Protein AF-A0A9P7E8R4-F1 (afdb_monomer_lite)

Structure (mmCIF, N/CA/C/O backbone):
data_AF-A0A9P7E8R4-F1
#
_entry.id   AF-A0A9P7E8R4-F1
#
loop_
_atom_site.group_PDB
_atom_site.id
_atom_site.type_symbol
_atom_site.label_atom_id
_atom_site.label_alt_id
_atom_site.label_comp_id
_atom_site.label_asym_id
_atom_site.label_entity_id
_atom_site.label_seq_id
_atom_site.pdbx_PDB_ins_code
_atom_site.Cartn_x
_atom_site.Cartn_y
_atom_site.Cartn_z
_atom_site.occupancy
_atom_site.B_iso_or_equiv
_atom_site.auth_seq_id
_atom_site.auth_comp_id
_atom_site.auth_asym_id
_atom_site.auth_atom_id
_atom_site.pdbx_PDB_model_num
ATOM 1 N N . MET A 1 1 ? 18.190 4.198 -44.130 1.00 48.62 1 MET A N 1
ATOM 2 C CA . MET A 1 1 ? 17.873 2.759 -44.243 1.00 48.62 1 MET A CA 1
ATOM 3 C C . MET A 1 1 ? 19.149 1.968 -44.005 1.00 48.62 1 MET A C 1
ATOM 5 O O . MET A 1 1 ? 19.934 1.841 -44.927 1.00 48.62 1 MET A O 1
ATOM 9 N N . HIS A 1 2 ? 19.381 1.492 -42.782 1.00 45.22 2 HIS A N 1
ATOM 10 C CA . HIS A 1 2 ? 20.388 0.466 -42.495 1.00 45.22 2 HIS A CA 1
ATOM 11 C C . HIS A 1 2 ? 19.865 -0.391 -41.341 1.00 45.22 2 HIS A C 1
ATOM 13 O O . HIS A 1 2 ? 19.910 0.011 -40.184 1.00 45.22 2 HIS A O 1
ATOM 19 N N . SER A 1 3 ? 19.288 -1.536 -41.691 1.00 44.78 3 SER A N 1
ATOM 20 C CA . SER A 1 3 ? 18.853 -2.592 -40.781 1.00 44.78 3 SER A CA 1
ATOM 21 C C . SER A 1 3 ? 19.966 -3.637 -40.693 1.00 44.78 3 SER A C 1
ATOM 23 O O . SER A 1 3 ? 20.145 -4.423 -41.624 1.00 44.78 3 SER A O 1
ATOM 25 N N . GLY A 1 4 ? 20.738 -3.616 -39.607 1.00 58.16 4 GLY A N 1
ATOM 26 C CA . GLY A 1 4 ? 21.595 -4.739 -39.222 1.00 58.16 4 GLY A CA 1
ATOM 27 C C . GLY A 1 4 ? 20.781 -5.790 -38.453 1.00 58.16 4 GLY A C 1
ATOM 28 O O . GLY A 1 4 ? 19.811 -5.417 -37.788 1.00 58.16 4 GLY A O 1
ATOM 29 N N . PRO A 1 5 ? 21.118 -7.088 -38.547 1.00 62.69 5 PRO A N 1
ATOM 30 C CA . PRO A 1 5 ? 20.418 -8.128 -37.799 1.00 62.69 5 PRO A CA 1
ATOM 31 C C . PRO A 1 5 ? 20.696 -8.013 -36.286 1.00 62.69 5 PRO A C 1
ATOM 33 O O . PRO A 1 5 ? 21.792 -7.594 -35.903 1.00 62.69 5 PRO A O 1
ATOM 36 N N . PRO A 1 6 ? 19.737 -8.385 -35.417 1.00 55.00 6 PRO A N 1
ATOM 37 C CA . PRO A 1 6 ? 19.938 -8.355 -33.973 1.00 55.00 6 PRO A CA 1
ATOM 38 C C . PRO A 1 6 ? 20.947 -9.422 -33.522 1.00 55.00 6 PRO A C 1
ATOM 40 O O . PRO A 1 6 ? 20.928 -10.560 -33.994 1.00 55.00 6 PRO A O 1
ATOM 43 N N . SER A 1 7 ? 21.817 -9.041 -32.585 1.00 60.06 7 SER A N 1
ATOM 44 C CA . SER A 1 7 ? 22.779 -9.923 -31.918 1.00 60.06 7 SER A CA 1
ATOM 45 C C . SER A 1 7 ? 22.079 -11.056 -31.146 1.00 60.06 7 SER A C 1
ATOM 47 O O . SER A 1 7 ? 21.042 -10.808 -30.526 1.00 60.06 7 SER A O 1
ATOM 49 N N . PRO A 1 8 ? 22.632 -12.285 -31.123 1.00 55.03 8 PRO A N 1
ATOM 50 C CA . PRO A 1 8 ? 22.050 -13.393 -30.372 1.00 55.03 8 PRO A CA 1
ATOM 51 C C . PRO A 1 8 ? 22.213 -13.205 -28.855 1.00 55.03 8 PRO A C 1
ATOM 53 O O . PRO A 1 8 ? 23.262 -12.776 -28.374 1.00 55.03 8 PRO A O 1
ATOM 56 N N . LEU A 1 9 ? 21.158 -13.548 -28.110 1.00 54.72 9 LEU A N 1
ATOM 57 C CA . LEU A 1 9 ? 21.137 -13.576 -26.644 1.00 54.72 9 LEU A CA 1
ATOM 58 C C . LEU A 1 9 ? 22.095 -14.655 -26.098 1.00 54.72 9 LEU A C 1
ATOM 60 O O . LEU A 1 9 ? 22.226 -15.715 -26.718 1.00 54.72 9 LEU A O 1
ATOM 64 N N . PRO A 1 10 ? 22.740 -14.436 -24.936 1.00 46.44 10 PRO A N 1
ATOM 65 C CA . PRO A 1 10 ? 23.585 -15.447 -24.314 1.00 46.44 10 PRO A CA 1
ATOM 66 C C . PRO A 1 10 ? 22.748 -16.641 -23.831 1.00 46.44 10 PRO A C 1
ATOM 68 O O . PRO A 1 10 ? 21.727 -16.484 -23.161 1.00 46.44 10 PRO A O 1
ATOM 71 N N . LEU A 1 11 ? 23.201 -17.844 -24.186 1.00 47.62 11 LEU A N 1
ATOM 72 C CA . LEU A 1 11 ? 22.619 -19.122 -23.781 1.00 47.62 11 LEU A CA 1
ATOM 73 C C . LEU A 1 11 ? 22.758 -19.308 -22.261 1.00 47.62 11 LEU A C 1
ATOM 75 O O . LEU A 1 11 ? 23.862 -19.232 -21.722 1.00 47.62 11 LEU A O 1
ATOM 79 N N . LEU A 1 12 ? 21.643 -19.576 -21.577 1.00 45.78 12 LEU A N 1
ATOM 80 C CA . LEU A 1 12 ? 21.640 -20.006 -20.177 1.00 45.78 12 LEU A CA 1
ATOM 81 C C . LEU A 1 12 ? 22.349 -21.370 -20.050 1.00 45.78 12 LEU A C 1
ATOM 83 O O . LEU A 1 12 ? 22.090 -22.255 -20.871 1.00 45.78 12 LEU A O 1
ATOM 87 N N . PRO A 1 13 ? 23.211 -21.584 -19.040 1.00 39.97 13 PRO A N 1
ATOM 88 C CA . PRO A 1 13 ? 23.811 -22.893 -18.810 1.00 39.97 13 PRO A CA 1
ATOM 89 C C . PRO A 1 13 ? 22.748 -23.909 -18.363 1.00 39.97 13 PRO A C 1
ATOM 91 O O . PRO A 1 13 ? 21.889 -23.613 -17.531 1.00 39.97 13 PRO A O 1
ATOM 94 N N . SER A 1 14 ? 22.809 -25.115 -18.933 1.00 41.44 14 SER A N 1
ATOM 95 C CA . SER A 1 14 ? 21.912 -26.227 -18.618 1.00 41.44 14 SER A CA 1
ATOM 96 C C . SER A 1 14 ? 22.118 -26.724 -17.183 1.00 41.44 14 SER A C 1
ATOM 98 O O . SER A 1 14 ? 23.246 -26.889 -16.721 1.00 41.44 14 SER A O 1
ATOM 100 N N . LEU A 1 15 ? 21.017 -27.021 -16.484 1.00 41.31 15 LEU A N 1
ATOM 101 C CA . LEU A 1 15 ? 20.985 -27.573 -15.120 1.00 41.31 15 LEU A CA 1
ATOM 102 C C . LEU A 1 15 ? 21.357 -29.066 -15.065 1.00 41.31 15 LEU A C 1
ATOM 104 O O . LEU A 1 15 ? 20.676 -29.883 -14.453 1.00 41.31 15 LEU A O 1
ATOM 108 N N . SER A 1 16 ? 22.455 -29.439 -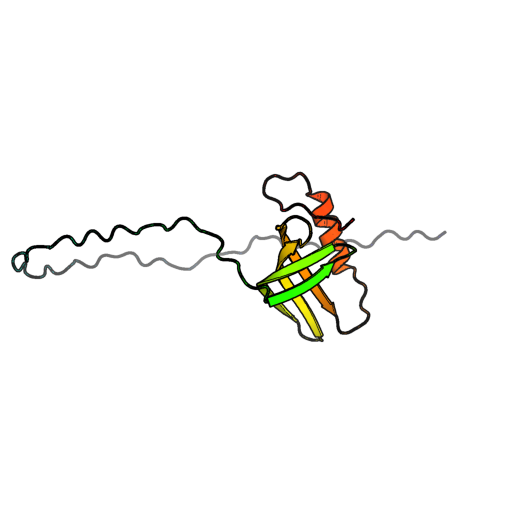15.707 1.00 40.12 16 SER A N 1
ATOM 109 C CA . SER A 1 16 ? 22.993 -30.798 -15.696 1.00 40.12 16 SER A CA 1
ATOM 110 C C . SER A 1 16 ? 24.364 -30.800 -15.027 1.00 40.12 16 SER A C 1
ATOM 112 O O . SER A 1 16 ? 25.374 -31.020 -15.688 1.00 40.12 16 SER A O 1
ATOM 114 N N . SER A 1 17 ? 24.390 -30.483 -13.729 1.00 41.69 17 SER A N 1
ATOM 115 C CA . SER A 1 17 ? 25.502 -30.797 -12.820 1.00 41.69 17 SER A CA 1
ATOM 116 C C . SER A 1 17 ? 25.102 -30.533 -11.364 1.00 41.69 17 SER A C 1
ATOM 118 O O . SER A 1 17 ? 25.487 -29.544 -10.752 1.00 41.69 17 SER A O 1
ATOM 120 N N . LEU A 1 18 ? 24.297 -31.433 -10.805 1.00 37.97 18 LEU A N 1
ATOM 121 C CA . LEU A 1 18 ? 24.245 -31.676 -9.363 1.00 37.97 18 LEU A CA 1
ATOM 122 C C . LEU A 1 18 ? 24.554 -33.160 -9.182 1.00 37.97 18 LEU A C 1
ATOM 124 O O . LEU A 1 18 ? 23.666 -34.007 -9.185 1.00 37.97 18 LEU A O 1
ATOM 128 N N . SER A 1 19 ? 25.850 -33.465 -9.144 1.00 39.19 19 SER A N 1
ATOM 129 C CA . SER A 1 19 ? 26.352 -34.781 -8.770 1.00 39.19 19 SER A CA 1
ATOM 130 C C . SER A 1 19 ? 26.607 -34.781 -7.268 1.00 39.19 19 SER A C 1
ATOM 132 O O . SER A 1 19 ? 27.457 -34.036 -6.794 1.00 39.19 19 SER A O 1
ATOM 134 N N . SER A 1 20 ? 25.809 -35.600 -6.586 1.00 40.56 20 SER A N 1
ATOM 135 C CA . SER A 1 20 ? 26.137 -36.485 -5.464 1.00 40.56 20 SER A CA 1
ATOM 136 C C . SER A 1 20 ? 27.145 -36.016 -4.414 1.00 40.56 20 SER A C 1
ATOM 138 O O . SER A 1 20 ? 28.329 -35.912 -4.700 1.00 40.56 20 SER A O 1
ATOM 140 N N . GLU A 1 21 ? 26.668 -35.882 -3.173 1.00 43.44 21 GLU A N 1
ATOM 141 C CA . GLU A 1 21 ? 27.081 -36.670 -1.992 1.00 43.44 21 GLU A CA 1
ATOM 142 C C . GLU A 1 21 ? 26.805 -35.869 -0.708 1.00 43.44 21 GLU A C 1
ATOM 144 O O . GLU A 1 21 ? 27.648 -35.114 -0.243 1.00 43.44 21 GLU A O 1
ATOM 149 N N . GLU A 1 22 ? 25.642 -36.073 -0.085 1.00 42.00 22 GLU A N 1
ATOM 150 C CA . GLU A 1 22 ? 25.553 -35.986 1.376 1.00 42.00 22 GLU A CA 1
ATOM 151 C C . GLU A 1 22 ? 24.839 -37.234 1.890 1.00 42.00 22 GLU A C 1
ATOM 153 O O . GLU A 1 22 ? 23.677 -37.516 1.589 1.00 42.00 22 GLU A O 1
ATOM 158 N N . ALA A 1 23 ? 25.635 -38.045 2.578 1.00 34.59 23 ALA A N 1
ATOM 159 C CA . ALA A 1 23 ? 25.310 -39.359 3.079 1.00 34.59 23 ALA A CA 1
ATOM 160 C C . ALA A 1 23 ? 24.437 -39.262 4.335 1.00 34.59 23 ALA A C 1
ATOM 162 O O . ALA A 1 23 ? 24.775 -38.580 5.299 1.00 34.59 23 ALA A O 1
ATOM 163 N N . TRP A 1 24 ? 23.342 -40.015 4.346 1.00 41.16 24 TRP A N 1
ATOM 164 C CA . TRP A 1 24 ? 22.579 -40.311 5.554 1.00 41.16 24 TRP A CA 1
ATOM 165 C C . TRP A 1 24 ? 23.300 -41.412 6.348 1.00 41.16 24 TRP A C 1
ATOM 167 O O . TRP A 1 24 ? 23.528 -42.485 5.784 1.00 41.16 24 TRP A O 1
ATOM 177 N N . PRO A 1 25 ? 23.647 -41.227 7.635 1.00 49.19 25 PRO A N 1
ATOM 178 C CA . PRO A 1 25 ? 24.073 -42.348 8.458 1.00 49.19 25 PRO A CA 1
ATOM 179 C C . PRO A 1 25 ? 22.855 -43.093 9.025 1.00 49.19 25 PRO A C 1
ATOM 181 O O . PRO A 1 25 ? 22.210 -42.643 9.970 1.00 49.19 25 PRO A O 1
ATOM 184 N N . ASP A 1 26 ? 22.592 -44.275 8.469 1.00 39.53 26 ASP A N 1
ATOM 185 C CA . ASP A 1 26 ? 21.842 -45.348 9.123 1.00 39.53 26 ASP A CA 1
ATOM 186 C C . ASP A 1 26 ? 22.805 -46.192 9.974 1.00 39.53 26 ASP A C 1
ATOM 188 O O . ASP A 1 26 ? 23.756 -46.755 9.436 1.00 39.53 26 ASP A O 1
ATOM 192 N N . ALA A 1 27 ? 22.540 -46.317 11.281 1.00 37.53 27 ALA A N 1
ATOM 193 C CA . ALA A 1 27 ? 22.588 -47.587 12.026 1.00 37.53 27 ALA A CA 1
ATOM 194 C C . ALA A 1 27 ? 22.452 -47.385 13.550 1.00 37.53 27 ALA A C 1
ATOM 196 O O . ALA A 1 27 ? 23.385 -46.998 14.244 1.00 37.53 27 ALA A O 1
ATOM 197 N N . ARG A 1 28 ? 21.289 -47.797 14.067 1.00 45.69 28 ARG A N 1
ATOM 198 C CA . ARG A 1 28 ? 21.154 -48.829 15.113 1.00 45.69 28 ARG A CA 1
ATOM 199 C C . ARG A 1 28 ? 22.002 -48.648 16.391 1.00 45.69 28 ARG A C 1
ATOM 201 O O . ARG A 1 28 ? 23.042 -49.279 16.542 1.00 45.69 28 ARG A O 1
ATOM 208 N N . THR A 1 29 ? 21.435 -47.951 17.379 1.00 42.28 29 THR A N 1
ATOM 209 C CA . THR A 1 29 ? 21.838 -48.071 18.793 1.00 42.28 29 THR A CA 1
ATOM 210 C C . THR A 1 29 ? 20.637 -48.487 19.643 1.00 42.28 29 THR A C 1
ATOM 212 O O . THR A 1 29 ? 19.614 -47.810 19.693 1.00 42.28 29 THR A O 1
ATOM 215 N N . THR A 1 30 ? 20.771 -49.646 20.282 1.00 45.69 30 THR A N 1
ATOM 216 C CA . THR A 1 30 ? 19.866 -50.257 21.263 1.00 45.69 30 THR A CA 1
ATOM 217 C C . THR A 1 30 ? 19.536 -49.300 22.419 1.00 45.69 30 THR A C 1
ATOM 219 O O . THR A 1 30 ? 20.469 -48.748 23.004 1.00 45.69 30 THR A O 1
ATOM 222 N N . PRO A 1 31 ? 18.269 -49.130 22.842 1.00 42.09 31 PRO A N 1
ATOM 223 C CA . PRO A 1 31 ? 17.974 -48.417 24.080 1.00 42.09 31 PRO A CA 1
ATOM 224 C C . PRO A 1 31 ? 18.296 -49.305 25.287 1.00 42.09 31 PRO A C 1
ATOM 226 O O . PRO A 1 31 ? 17.726 -50.385 25.446 1.00 42.09 31 PRO A O 1
ATOM 229 N N . ALA A 1 32 ? 19.195 -48.842 26.155 1.00 45.56 32 ALA A N 1
ATOM 230 C CA . ALA A 1 32 ? 19.346 -49.391 27.495 1.00 45.56 32 ALA A CA 1
ATOM 231 C C . ALA A 1 32 ? 18.060 -49.123 28.299 1.00 45.56 32 ALA A C 1
ATOM 233 O O . ALA A 1 32 ? 17.590 -47.990 28.401 1.00 45.56 32 ALA A O 1
ATOM 234 N N . GLN A 1 33 ? 17.479 -50.188 28.842 1.00 41.31 33 GLN A N 1
ATOM 235 C CA . GLN A 1 33 ? 16.239 -50.181 29.610 1.00 41.31 33 GLN A CA 1
ATOM 236 C C . GLN A 1 33 ? 16.497 -49.587 31.006 1.00 41.31 33 GLN A C 1
ATOM 238 O O . GLN A 1 33 ? 17.242 -50.163 31.798 1.00 41.31 33 GLN A O 1
ATOM 243 N N . LEU A 1 34 ? 15.905 -48.426 31.308 1.00 51.50 34 LEU A N 1
ATOM 244 C CA . LEU A 1 34 ? 15.943 -47.827 32.647 1.00 51.50 34 LEU A CA 1
ATOM 245 C C . LEU A 1 34 ? 14.846 -48.433 33.549 1.00 51.50 34 LEU A C 1
ATOM 247 O O . LEU A 1 34 ? 13.770 -48.764 33.044 1.00 51.50 34 LEU A O 1
ATOM 251 N N . PRO A 1 35 ? 15.076 -48.586 34.870 1.00 42.66 35 PRO A N 1
ATOM 252 C CA . PRO A 1 35 ? 14.122 -49.228 35.774 1.00 42.66 35 PRO A CA 1
ATOM 253 C C . PRO A 1 35 ? 12.844 -48.404 35.966 1.00 42.66 35 PRO A C 1
ATOM 255 O O . PRO A 1 35 ? 12.895 -47.213 36.274 1.00 42.66 35 PRO A O 1
ATOM 258 N N . ILE A 1 36 ? 11.700 -49.076 35.842 1.00 47.50 36 ILE A N 1
ATOM 259 C CA . ILE A 1 36 ? 10.361 -48.552 36.125 1.00 47.50 36 ILE A CA 1
ATOM 260 C C . ILE A 1 36 ? 10.249 -48.296 37.637 1.00 47.50 36 ILE A C 1
ATOM 262 O O . ILE A 1 36 ? 10.399 -49.223 38.432 1.00 47.50 36 ILE A O 1
ATOM 266 N N . LYS A 1 37 ? 9.989 -47.045 38.032 1.00 43.97 37 LYS A N 1
ATOM 267 C CA . LYS A 1 37 ? 9.456 -46.687 39.356 1.00 43.97 37 LYS A CA 1
ATOM 268 C C . LYS A 1 37 ? 8.001 -46.247 39.190 1.00 43.97 37 LYS A C 1
ATOM 270 O O . LYS A 1 37 ? 7.674 -45.554 38.232 1.00 43.97 37 LYS A O 1
ATOM 275 N N . ASP A 1 38 ? 7.181 -46.706 40.125 1.00 55.78 38 ASP A N 1
ATOM 276 C CA . ASP A 1 38 ? 5.716 -46.684 40.166 1.00 55.78 38 ASP A CA 1
ATOM 277 C C . ASP A 1 38 ? 5.035 -45.318 39.907 1.00 55.78 38 ASP A C 1
ATOM 279 O O . ASP A 1 38 ? 5.649 -44.263 40.094 1.00 55.78 38 ASP A O 1
ATOM 283 N N . PRO A 1 39 ? 3.750 -45.319 39.487 1.00 47.44 39 PRO A N 1
ATOM 284 C CA . PRO A 1 39 ? 3.061 -44.132 38.983 1.00 47.44 39 PRO A CA 1
ATOM 285 C C . PRO A 1 39 ? 2.595 -43.175 40.093 1.00 47.44 39 PRO A C 1
ATOM 287 O O . PRO A 1 39 ? 1.891 -43.565 41.024 1.00 47.44 39 PRO A O 1
ATOM 290 N N . LEU A 1 40 ? 2.916 -41.885 39.941 1.00 46.69 40 LEU A N 1
ATOM 291 C CA . LEU A 1 40 ? 2.239 -40.791 40.648 1.00 46.69 40 LEU A CA 1
ATOM 292 C C . LEU A 1 40 ? 0.866 -40.511 39.999 1.00 46.69 40 LEU A C 1
ATOM 294 O O . LEU A 1 40 ? 0.752 -40.593 38.773 1.00 46.69 40 LEU A O 1
ATOM 298 N N . PRO A 1 41 ? -0.170 -40.119 40.766 1.00 43.75 41 PRO A N 1
ATOM 299 C CA . PRO A 1 41 ? -1.463 -39.758 40.197 1.00 43.75 41 PRO A CA 1
ATOM 300 C C . PRO A 1 41 ? -1.344 -38.449 39.403 1.00 43.75 41 PRO A C 1
ATOM 302 O O . PRO A 1 41 ? -1.006 -37.399 39.947 1.00 43.75 41 PRO A O 1
ATOM 305 N N . ALA A 1 42 ? -1.630 -38.517 38.102 1.00 47.78 42 ALA A N 1
ATOM 306 C CA . ALA A 1 42 ? -1.736 -37.349 37.242 1.00 47.78 42 ALA A CA 1
ATOM 307 C C . ALA A 1 42 ? -3.060 -36.626 37.528 1.00 47.78 42 ALA A C 1
ATOM 309 O O . ALA A 1 42 ? -4.126 -37.037 37.072 1.00 47.78 42 ALA A O 1
ATOM 310 N N . THR A 1 43 ? -2.997 -35.532 38.282 1.00 47.00 43 THR A N 1
ATOM 311 C CA . THR A 1 43 ? -4.082 -34.551 38.327 1.00 47.00 43 THR A CA 1
ATOM 312 C C . THR A 1 43 ? -4.149 -33.886 36.953 1.00 47.00 43 THR A C 1
ATOM 314 O O . THR A 1 43 ? -3.281 -33.091 36.595 1.00 47.00 43 THR A O 1
ATOM 317 N N . ALA A 1 44 ? -5.141 -34.257 36.146 1.00 53.16 44 ALA A N 1
ATOM 318 C CA . ALA A 1 44 ? -5.364 -33.668 34.834 1.00 53.16 44 ALA A CA 1
ATOM 319 C C . ALA A 1 44 ? -5.854 -32.219 34.986 1.00 53.16 44 ALA A C 1
ATOM 321 O O . ALA A 1 44 ? -7.052 -31.960 35.101 1.00 53.16 44 ALA A O 1
ATOM 322 N N . SER A 1 45 ? -4.931 -31.259 34.969 1.00 44.97 45 SER A N 1
ATOM 323 C CA . SER A 1 45 ? -5.269 -29.859 34.717 1.00 44.97 45 SER A CA 1
ATOM 324 C C . SER A 1 45 ? -5.609 -29.721 33.236 1.00 44.97 45 SER A C 1
ATOM 326 O O . SER A 1 45 ? -4.735 -29.551 32.390 1.00 44.97 45 SER A O 1
ATOM 328 N N . THR A 1 46 ? -6.895 -29.851 32.914 1.00 44.16 46 THR A N 1
ATOM 329 C CA . THR A 1 46 ? -7.415 -29.507 31.589 1.00 44.16 46 THR A CA 1
ATOM 330 C C . THR A 1 46 ? -7.368 -27.988 31.465 1.00 44.16 46 THR A C 1
ATOM 332 O O . THR A 1 46 ? -8.292 -27.290 31.877 1.00 44.16 46 THR A O 1
ATOM 335 N N . THR A 1 47 ? -6.264 -27.459 30.939 1.00 44.38 47 THR A N 1
ATOM 336 C CA . THR A 1 47 ? -6.210 -26.072 30.478 1.00 44.38 47 THR A CA 1
ATOM 337 C C . THR A 1 47 ? -7.010 -26.000 29.186 1.00 44.38 47 THR A C 1
ATOM 339 O O . THR A 1 47 ? -6.487 -26.216 28.094 1.00 44.38 47 THR A O 1
ATOM 342 N N . THR A 1 48 ? -8.307 -25.737 29.314 1.00 44.41 48 THR A N 1
ATOM 343 C CA . THR A 1 48 ? -9.130 -25.269 28.202 1.00 44.41 48 THR A CA 1
ATOM 344 C C . THR A 1 48 ? -8.521 -23.955 27.729 1.00 44.41 48 THR A C 1
ATOM 346 O O . THR A 1 48 ? -8.661 -22.929 28.394 1.00 44.41 48 THR A O 1
ATOM 349 N N . LEU A 1 49 ? -7.797 -23.986 26.607 1.00 47.81 49 LEU A N 1
ATOM 350 C CA . LEU A 1 49 ? -7.419 -22.777 25.887 1.00 47.81 49 LEU A CA 1
ATOM 351 C C . LEU A 1 49 ? -8.717 -22.148 25.381 1.00 47.81 49 LEU A C 1
ATOM 353 O O . LEU A 1 49 ? -9.249 -22.531 24.341 1.00 47.81 49 LEU A O 1
ATOM 357 N N . LEU A 1 50 ? -9.263 -21.230 26.176 1.00 44.31 50 LEU A N 1
ATOM 358 C CA . LEU A 1 50 ? -10.278 -20.295 25.729 1.00 44.31 50 LEU A CA 1
ATOM 359 C C . LEU A 1 50 ? -9.652 -19.507 24.579 1.00 44.31 50 LEU A C 1
ATOM 361 O O . LEU A 1 50 ? -8.835 -18.615 24.793 1.00 44.31 50 LEU A O 1
ATOM 365 N N . VAL A 1 51 ? -9.989 -19.887 23.349 1.00 51.56 51 VAL A N 1
ATOM 366 C CA . VAL A 1 51 ? -9.797 -19.022 22.191 1.00 51.56 51 VAL A CA 1
ATOM 367 C C . VAL A 1 51 ? -10.763 -17.868 22.406 1.00 51.56 51 VAL A C 1
ATOM 369 O O . VAL A 1 51 ? -11.960 -17.999 22.149 1.00 51.56 51 VAL A O 1
ATOM 372 N N . GLU A 1 52 ? -10.264 -16.771 22.974 1.00 51.88 52 GLU A N 1
ATOM 373 C CA . GLU A 1 52 ? -11.035 -15.538 23.019 1.00 51.88 52 GLU A CA 1
ATOM 374 C C . GLU A 1 52 ? -11.411 -15.157 21.580 1.00 51.88 52 GLU A C 1
ATOM 376 O O . GLU A 1 52 ? -10.543 -15.143 20.698 1.00 51.88 52 GLU A O 1
ATOM 381 N N . PRO A 1 53 ? -12.693 -14.863 21.304 1.00 51.16 53 PRO A N 1
ATOM 382 C CA . PRO A 1 53 ? -13.066 -14.259 20.040 1.00 51.16 53 PRO A CA 1
ATOM 383 C C . PRO A 1 53 ? -12.295 -12.945 19.916 1.00 51.16 53 PRO A C 1
ATOM 385 O O . PRO A 1 53 ? -12.349 -12.103 20.811 1.00 51.16 53 PRO A O 1
ATOM 388 N N . TYR A 1 54 ? -11.553 -12.794 18.817 1.00 53.06 54 TYR A N 1
ATOM 389 C CA . TYR A 1 54 ? -10.795 -11.590 18.495 1.00 53.06 54 TYR A CA 1
ATOM 390 C C . TYR A 1 54 ? -11.763 -10.406 18.385 1.00 53.06 54 TYR A C 1
ATOM 392 O O . TYR A 1 54 ? -12.306 -10.109 17.322 1.00 53.06 54 TYR A O 1
ATOM 400 N N . HIS A 1 55 ? -12.022 -9.744 19.508 1.00 50.12 55 HIS A N 1
ATOM 401 C CA . HIS A 1 55 ? -12.628 -8.431 19.521 1.00 50.12 55 HIS A CA 1
ATOM 402 C C . HIS A 1 55 ? -11.538 -7.463 19.068 1.00 50.12 55 HIS A C 1
ATOM 404 O O . HIS A 1 55 ? -10.494 -7.406 19.723 1.00 50.12 55 HIS A O 1
ATOM 410 N N . PRO A 1 56 ? -11.725 -6.692 17.980 1.00 56.16 56 PRO A N 1
ATOM 411 C CA . PRO A 1 56 ? -10.837 -5.581 17.708 1.00 56.16 56 PRO A CA 1
ATOM 412 C C . PRO A 1 56 ? -11.082 -4.547 18.810 1.00 56.16 56 PRO A C 1
ATOM 414 O O . PRO A 1 56 ? -11.911 -3.648 18.679 1.00 56.16 56 PRO A O 1
ATOM 417 N N . LEU A 1 57 ? -10.378 -4.704 19.934 1.00 55.44 57 LEU A N 1
ATOM 418 C CA . LEU A 1 57 ? -10.074 -3.603 20.830 1.00 55.44 57 LEU A CA 1
ATOM 419 C C . LEU A 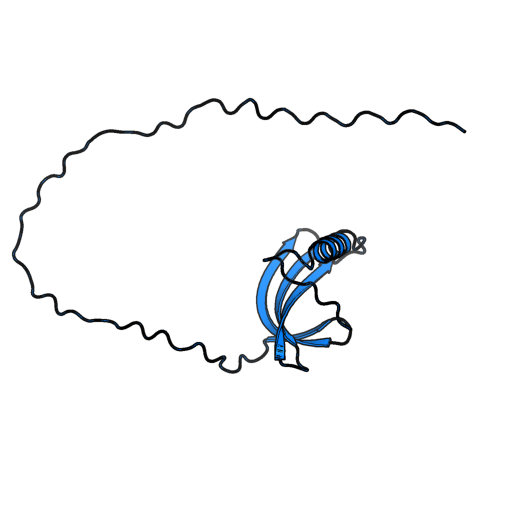1 57 ? -9.566 -2.487 19.931 1.00 55.44 57 LEU A C 1
ATOM 421 O O . LEU A 1 57 ? -8.657 -2.713 19.135 1.00 55.44 57 LEU A O 1
ATOM 425 N N . SER A 1 58 ? -10.237 -1.340 19.999 1.00 65.62 58 SER A N 1
ATOM 426 C CA . SER A 1 58 ? -9.944 -0.127 19.245 1.00 65.62 58 SER A CA 1
ATOM 427 C C . SER A 1 58 ? -8.441 0.155 19.262 1.00 65.62 58 SER A C 1
ATOM 429 O O . SER A 1 58 ? -7.944 0.812 20.173 1.00 65.62 58 SER A O 1
ATOM 431 N N . GLN A 1 59 ? -7.714 -0.372 18.276 1.00 75.69 59 GLN A N 1
ATOM 432 C CA . GLN A 1 59 ? -6.283 -0.164 18.170 1.00 75.69 59 GLN A CA 1
ATOM 433 C C . GLN A 1 59 ? -6.085 1.310 17.845 1.00 75.69 59 GLN A C 1
ATOM 435 O O . GLN A 1 59 ? -6.593 1.802 16.831 1.00 75.69 59 GLN A O 1
ATOM 440 N N . GLU A 1 60 ? -5.413 2.015 18.750 1.00 89.38 60 GLU A N 1
ATOM 441 C CA . GLU A 1 60 ? -5.091 3.416 18.546 1.00 89.38 60 GLU A CA 1
ATOM 442 C C . GLU A 1 60 ? -4.164 3.531 17.323 1.00 89.38 60 GLU A C 1
ATOM 444 O O . GLU A 1 60 ? -3.203 2.759 17.215 1.00 89.38 60 GLU A O 1
ATOM 449 N N . PRO A 1 61 ? -4.460 4.425 16.363 1.00 93.38 61 PRO A N 1
ATOM 450 C CA . PRO A 1 61 ? -3.612 4.597 15.194 1.00 93.38 61 PRO A CA 1
ATOM 451 C C . PRO A 1 61 ? -2.198 5.028 15.587 1.00 93.38 61 PRO A C 1
ATOM 453 O O . PRO A 1 61 ? -2.019 5.986 16.333 1.00 93.38 61 PRO A O 1
ATOM 456 N N . LEU A 1 62 ? -1.188 4.380 15.008 1.00 95.81 62 LEU A N 1
ATOM 457 C CA . LEU A 1 62 ? 0.214 4.799 15.114 1.00 95.81 62 LEU A CA 1
ATOM 458 C C . LEU A 1 62 ? 0.474 6.116 14.377 1.00 95.81 62 LEU A C 1
ATOM 460 O O . LEU A 1 62 ? 1.427 6.832 14.670 1.00 95.81 62 LEU A O 1
ATOM 464 N N . GLY A 1 63 ? -0.355 6.412 13.380 1.00 96.12 63 GLY A N 1
ATOM 465 C CA . GLY A 1 63 ? -0.239 7.594 12.548 1.00 96.12 63 GLY A CA 1
ATOM 466 C C . GLY A 1 63 ? -1.322 7.628 11.482 1.00 96.12 63 GLY A C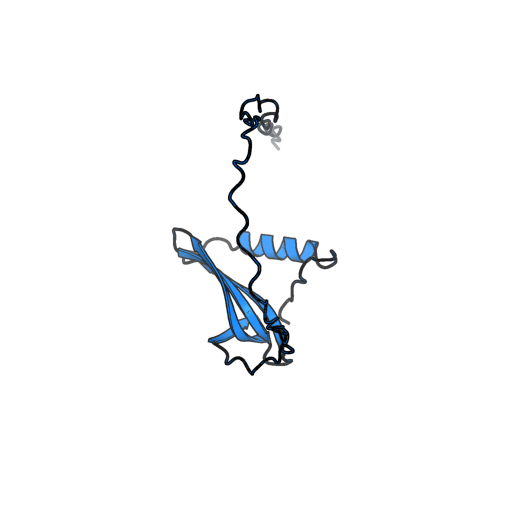 1
ATOM 467 O O . GLY A 1 63 ? -2.223 6.787 11.459 1.00 96.12 63 GLY A O 1
ATOM 468 N N . LYS A 1 64 ? -1.224 8.608 10.587 1.00 96.44 64 LYS A N 1
ATOM 469 C CA . LYS A 1 64 ? -2.129 8.765 9.448 1.00 96.44 64 LYS A CA 1
ATOM 470 C C . LYS A 1 64 ? -1.326 8.896 8.168 1.00 96.44 64 LYS A C 1
ATOM 472 O O . LYS A 1 64 ? -0.286 9.548 8.164 1.00 96.44 64 LYS A O 1
ATOM 477 N N . ILE A 1 65 ? -1.840 8.317 7.094 1.00 95.12 65 ILE A N 1
ATOM 478 C CA . ILE A 1 65 ? -1.291 8.466 5.747 1.00 95.12 65 ILE A CA 1
ATOM 479 C C . ILE A 1 65 ? -2.412 8.834 4.784 1.00 95.12 65 ILE A C 1
ATOM 481 O O . ILE A 1 65 ? -3.560 8.406 4.939 1.00 95.12 65 ILE A O 1
ATOM 485 N N . GLN A 1 66 ? -2.079 9.665 3.805 1.00 94.88 66 GLN A N 1
ATOM 486 C CA . GLN A 1 66 ? -2.966 9.991 2.704 1.00 94.88 66 GLN A CA 1
ATOM 487 C C . GLN A 1 66 ? -2.416 9.347 1.435 1.00 94.88 66 GLN A C 1
ATOM 489 O O . GLN A 1 66 ? -1.272 9.595 1.066 1.00 94.88 66 GLN A O 1
ATOM 494 N N . VAL A 1 67 ? -3.240 8.529 0.782 1.00 92.12 67 VAL A N 1
ATOM 495 C CA . VAL A 1 67 ? -2.932 7.909 -0.511 1.00 92.12 67 VAL A CA 1
ATOM 496 C C . VAL A 1 67 ? -4.022 8.349 -1.478 1.00 92.12 67 VAL A C 1
ATOM 498 O O . VAL A 1 67 ? -5.206 8.064 -1.266 1.00 92.12 67 VAL A O 1
ATOM 501 N N . ASN A 1 68 ? -3.629 9.097 -2.508 1.00 88.94 68 ASN A N 1
ATOM 502 C CA . ASN A 1 68 ? -4.539 9.828 -3.392 1.00 88.94 68 ASN A CA 1
ATOM 503 C C . ASN A 1 68 ? -5.494 10.724 -2.567 1.00 88.94 68 ASN A C 1
ATOM 505 O O . ASN A 1 68 ? -5.042 11.521 -1.737 1.00 88.94 68 ASN A O 1
ATOM 509 N N . ASN A 1 69 ? -6.813 10.580 -2.740 1.00 91.94 69 ASN A N 1
ATOM 510 C CA . ASN A 1 69 ? -7.820 11.348 -1.993 1.00 91.94 69 ASN A CA 1
ATOM 511 C C . ASN A 1 69 ? -8.341 10.626 -0.738 1.00 91.94 69 ASN A C 1
ATOM 513 O O . ASN A 1 69 ? -9.265 11.110 -0.082 1.00 91.94 69 ASN A O 1
ATOM 517 N N . ASN A 1 70 ? -7.761 9.477 -0.380 1.00 94.69 70 ASN A N 1
ATOM 518 C CA . ASN A 1 70 ? -8.212 8.662 0.744 1.00 94.69 70 ASN A CA 1
ATOM 519 C C . ASN A 1 70 ? -7.273 8.816 1.944 1.00 94.69 70 ASN A C 1
ATOM 521 O O . ASN A 1 70 ? -6.049 8.822 1.808 1.00 94.69 70 ASN A O 1
ATOM 525 N N . LYS A 1 71 ? -7.863 8.930 3.137 1.00 96.06 71 LYS A N 1
ATOM 526 C CA . LYS A 1 71 ? -7.141 8.994 4.413 1.00 96.06 71 LYS A CA 1
ATOM 527 C C . LYS A 1 71 ? -7.212 7.649 5.115 1.00 96.06 71 LYS A C 1
ATOM 529 O O . LYS A 1 71 ? -8.274 7.022 5.147 1.00 96.06 71 LYS A O 1
ATOM 534 N N . TYR A 1 72 ? -6.091 7.250 5.696 1.00 96.62 72 TYR A N 1
ATOM 535 C CA . TYR A 1 72 ? -5.951 5.981 6.383 1.00 96.62 72 TYR A CA 1
ATOM 536 C C . TYR A 1 72 ? -5.301 6.180 7.746 1.00 96.62 72 TYR A C 1
ATOM 538 O O . TYR A 1 72 ? -4.336 6.933 7.887 1.00 96.62 72 TYR A O 1
ATOM 546 N N . ASP A 1 73 ? -5.815 5.454 8.730 1.00 97.38 73 ASP A N 1
ATOM 547 C CA . ASP A 1 73 ? -5.194 5.273 10.031 1.00 97.38 73 ASP A CA 1
ATOM 548 C C . ASP A 1 73 ? -4.215 4.094 9.942 1.00 97.38 73 ASP A C 1
ATOM 550 O O . ASP A 1 73 ? -4.607 2.971 9.612 1.00 97.38 73 ASP A O 1
ATOM 554 N N . ILE A 1 74 ? -2.935 4.336 10.222 1.00 97.12 74 ILE A N 1
ATOM 555 C CA . ILE A 1 74 ? -1.911 3.288 10.278 1.00 97.12 74 ILE A CA 1
ATOM 556 C C . ILE A 1 74 ? -2.089 2.537 11.591 1.00 97.12 74 ILE A C 1
ATOM 558 O O . ILE A 1 74 ? -1.967 3.124 12.663 1.00 97.12 74 ILE A O 1
ATOM 562 N N . LEU A 1 75 ? -2.345 1.235 11.520 1.00 96.94 75 LEU A N 1
ATOM 563 C CA . LEU A 1 75 ? -2.516 0.396 12.705 1.00 96.94 75 LEU A CA 1
ATOM 564 C C . LEU A 1 75 ? -1.198 -0.268 13.099 1.00 96.94 75 LEU A C 1
ATOM 566 O O . LEU A 1 75 ? -0.858 -0.340 14.277 1.00 96.94 75 LEU A O 1
ATOM 570 N N . LYS A 1 76 ? -0.438 -0.757 12.115 1.00 96.12 76 LYS A N 1
ATOM 571 C CA . LYS A 1 76 ? 0.792 -1.516 12.359 1.00 96.12 76 LYS A CA 1
ATOM 572 C C . LYS A 1 76 ? 1.750 -1.422 11.175 1.00 96.12 76 LYS A C 1
ATOM 574 O O . LYS A 1 76 ? 1.318 -1.444 10.027 1.00 96.12 76 LYS A O 1
ATOM 579 N N . VAL A 1 77 ? 3.053 -1.399 11.447 1.00 96.06 77 VAL A N 1
ATOM 580 C CA . VAL A 1 77 ? 4.091 -1.664 10.438 1.00 96.06 77 VAL A CA 1
ATOM 581 C C . VAL A 1 77 ? 4.254 -3.179 10.300 1.00 96.06 77 VAL A C 1
ATOM 583 O O . VAL A 1 77 ? 4.567 -3.860 11.276 1.00 96.06 77 VAL A O 1
ATOM 586 N N . MET A 1 78 ? 4.001 -3.720 9.110 1.00 96.56 78 MET A N 1
ATOM 587 C CA . MET A 1 78 ? 4.103 -5.160 8.835 1.00 96.56 78 MET A CA 1
ATOM 588 C C . MET A 1 78 ? 5.483 -5.560 8.326 1.00 96.56 78 MET A C 1
ATOM 590 O O . MET A 1 78 ? 5.968 -6.643 8.639 1.00 96.56 78 MET A O 1
ATOM 594 N N . PHE A 1 79 ? 6.094 -4.692 7.526 1.00 94.88 79 PHE A N 1
ATOM 595 C CA . PHE A 1 79 ? 7.384 -4.929 6.900 1.00 94.88 79 PHE A CA 1
ATOM 596 C C . PHE A 1 79 ? 8.105 -3.599 6.718 1.00 94.88 79 PHE A C 1
ATOM 598 O O . PHE A 1 79 ? 7.468 -2.585 6.439 1.00 94.88 79 PHE A O 1
ATOM 605 N N . SER A 1 80 ? 9.424 -3.610 6.869 1.00 92.94 80 SER A N 1
ATOM 606 C CA . SER A 1 80 ? 10.285 -2.488 6.525 1.00 92.94 80 SER A CA 1
ATOM 607 C C . SER A 1 80 ? 11.614 -3.030 6.024 1.00 92.94 80 SER A C 1
ATOM 609 O O . SER A 1 80 ? 12.201 -3.914 6.653 1.00 92.94 80 SER A O 1
ATOM 611 N N . SER A 1 81 ? 12.078 -2.513 4.894 1.00 89.44 81 SER A N 1
ATOM 612 C CA . SER A 1 81 ? 13.407 -2.776 4.368 1.00 89.44 81 SER A CA 1
ATOM 613 C C . SER A 1 81 ? 14.109 -1.472 4.035 1.00 89.44 81 SER A C 1
ATOM 615 O O . SER A 1 81 ? 13.526 -0.522 3.515 1.00 89.44 81 SER A O 1
ATOM 617 N N . THR A 1 82 ? 15.403 -1.450 4.321 1.00 84.50 82 THR A N 1
ATOM 618 C CA . THR A 1 82 ? 16.321 -0.398 3.904 1.00 84.50 82 THR A CA 1
ATOM 619 C C . THR A 1 82 ? 17.319 -1.018 2.938 1.00 84.50 82 THR A C 1
ATOM 621 O O . THR A 1 82 ? 17.896 -2.070 3.203 1.00 84.50 82 THR A O 1
ATOM 624 N N . SER A 1 83 ? 17.512 -0.381 1.790 1.00 70.44 83 SER A N 1
ATOM 625 C CA . SER A 1 83 ? 18.611 -0.698 0.882 1.00 70.44 83 SER A CA 1
ATOM 626 C C . SER A 1 83 ? 19.759 0.280 1.125 1.00 70.44 83 SER A C 1
ATOM 628 O O . SER A 1 83 ? 19.549 1.399 1.608 1.00 70.44 83 SER A O 1
ATOM 630 N N . LEU A 1 84 ? 20.988 -0.113 0.770 1.00 61.50 84 LEU A N 1
ATOM 631 C CA . LEU A 1 84 ? 22.075 0.858 0.656 1.00 61.50 84 LEU A CA 1
ATOM 632 C C . LEU A 1 84 ? 21.644 1.958 -0.332 1.00 61.50 84 LEU A C 1
ATOM 634 O O . LEU A 1 84 ? 20.995 1.671 -1.334 1.00 61.50 84 LEU A O 1
ATOM 638 N N . VAL A 1 85 ? 22.037 3.207 -0.065 1.00 69.88 85 VAL A N 1
ATOM 639 C CA . VAL A 1 85 ? 21.754 4.389 -0.911 1.00 69.88 85 VAL A CA 1
ATOM 640 C C . VAL A 1 85 ? 20.343 4.991 -0.758 1.00 69.88 85 VAL A C 1
ATOM 642 O O . VAL A 1 85 ? 19.788 5.554 -1.697 1.00 69.88 85 VAL A O 1
ATOM 645 N N . GLY A 1 86 ? 19.755 4.950 0.443 1.00 69.94 86 GLY A N 1
ATOM 646 C CA . GLY A 1 86 ? 18.603 5.815 0.738 1.00 69.94 86 GLY A CA 1
ATOM 647 C C . GLY A 1 86 ? 17.300 5.410 0.057 1.00 69.94 86 GLY A C 1
ATOM 648 O O . GLY A 1 86 ? 16.409 6.241 -0.105 1.00 69.94 86 GLY A O 1
ATOM 649 N N . ARG A 1 87 ? 17.208 4.147 -0.359 1.00 80.56 87 ARG A N 1
ATOM 650 C CA . ARG A 1 87 ? 15.984 3.541 -0.870 1.00 80.56 87 ARG A CA 1
ATOM 651 C C . ARG A 1 87 ? 15.421 2.589 0.162 1.00 80.56 87 ARG A C 1
ATOM 653 O O . ARG A 1 87 ? 16.180 1.918 0.866 1.00 80.56 87 ARG A O 1
ATOM 660 N N . GLY A 1 88 ? 14.111 2.479 0.225 1.00 87.38 88 GLY A N 1
ATOM 661 C CA . GLY A 1 88 ? 13.493 1.443 1.027 1.00 87.38 88 GLY A CA 1
ATOM 662 C C . GLY A 1 88 ? 12.002 1.351 0.820 1.00 87.38 88 GLY A C 1
ATOM 663 O O . GLY A 1 88 ? 11.404 2.117 0.065 1.00 87.38 88 GLY A O 1
ATOM 664 N N . THR A 1 89 ? 11.435 0.354 1.479 1.00 90.00 89 THR A N 1
ATOM 665 C CA . THR A 1 89 ? 10.024 0.020 1.386 1.00 90.00 89 THR A CA 1
ATOM 666 C C . THR A 1 89 ? 9.490 -0.221 2.779 1.00 90.00 89 THR A C 1
ATOM 668 O O . THR A 1 89 ? 10.120 -0.899 3.588 1.00 90.00 89 THR A O 1
ATOM 671 N N . VAL A 1 90 ? 8.291 0.277 3.042 1.00 93.06 90 VAL A N 1
ATOM 672 C CA . VAL A 1 90 ? 7.538 -0.024 4.254 1.00 93.06 90 VAL A CA 1
ATOM 673 C C . VAL A 1 90 ? 6.133 -0.448 3.870 1.00 93.06 90 VAL A C 1
ATOM 675 O O . VAL A 1 90 ? 5.495 0.158 3.015 1.00 93.06 90 VAL A O 1
ATOM 678 N N . CYS A 1 91 ? 5.652 -1.512 4.503 1.00 95.81 91 CYS A N 1
ATOM 679 C CA . CYS A 1 91 ? 4.279 -1.967 4.352 1.00 95.81 91 CYS A CA 1
ATOM 680 C C . CYS A 1 91 ? 3.534 -1.744 5.663 1.00 95.81 91 CYS A C 1
ATOM 682 O O . CYS A 1 91 ? 3.933 -2.255 6.715 1.00 95.81 91 CYS A O 1
ATOM 684 N N . TYR A 1 92 ? 2.420 -1.034 5.590 1.00 97.12 92 TYR A N 1
ATOM 685 C CA . TYR A 1 92 ? 1.534 -0.763 6.710 1.00 97.12 92 TYR A CA 1
ATOM 686 C C . TYR A 1 92 ? 0.280 -1.621 6.616 1.00 97.12 92 TYR A C 1
ATOM 688 O O . TYR A 1 92 ? -0.313 -1.741 5.547 1.00 97.12 92 TYR A O 1
ATOM 696 N N . GLN A 1 93 ? -0.171 -2.148 7.749 1.00 97.12 93 GLN A N 1
ATOM 697 C CA . GLN A 1 93 ? -1.574 -2.485 7.934 1.00 97.12 93 GLN A CA 1
ATOM 698 C C . GLN A 1 93 ? -2.304 -1.193 8.290 1.00 97.12 93 GLN A C 1
ATOM 700 O O . GLN A 1 93 ? -1.976 -0.541 9.289 1.00 97.12 93 GLN A O 1
ATOM 705 N N . ALA A 1 94 ? -3.283 -0.824 7.479 1.00 96.81 94 ALA A N 1
ATOM 706 C CA . ALA A 1 94 ? -3.989 0.436 7.599 1.00 96.81 94 ALA A CA 1
ATOM 707 C C . ALA A 1 94 ? -5.501 0.231 7.534 1.00 96.81 94 ALA A C 1
ATOM 709 O O . ALA A 1 94 ? -5.996 -0.779 7.034 1.00 96.81 94 ALA A O 1
ATOM 710 N N . ARG A 1 95 ? -6.241 1.210 8.044 1.00 96.62 95 ARG A N 1
ATOM 711 C CA . ARG A 1 95 ? -7.698 1.248 7.989 1.00 96.62 95 ARG A CA 1
ATOM 712 C C . ARG A 1 95 ? -8.145 2.548 7.346 1.00 96.62 95 ARG A C 1
ATOM 714 O O . ARG A 1 95 ? -7.758 3.619 7.807 1.00 96.62 95 ARG A O 1
ATOM 721 N N . ARG A 1 96 ? -8.960 2.470 6.296 1.00 95.94 96 ARG A N 1
ATOM 722 C CA . ARG A 1 96 ? -9.515 3.652 5.633 1.00 95.94 96 ARG A CA 1
ATOM 723 C C . ARG A 1 96 ? -10.465 4.378 6.585 1.00 95.94 96 ARG A C 1
ATOM 725 O O . ARG A 1 96 ? -11.345 3.764 7.181 1.00 95.94 96 ARG A O 1
ATOM 732 N N . THR A 1 97 ? -10.279 5.685 6.750 1.00 94.94 97 THR A N 1
ATOM 733 C CA . THR A 1 97 ? -11.014 6.471 7.755 1.00 94.94 97 THR A CA 1
ATOM 734 C C . THR A 1 97 ? -12.493 6.654 7.393 1.00 94.94 97 THR A C 1
ATOM 736 O O . THR A 1 97 ? -13.311 6.850 8.286 1.00 94.94 97 THR A O 1
ATOM 739 N N . SER A 1 98 ? -12.857 6.603 6.106 1.00 94.12 98 SER A N 1
ATOM 740 C CA . SER A 1 98 ? -14.234 6.847 5.650 1.00 94.12 98 SER A CA 1
ATOM 741 C C . SER A 1 98 ? -15.193 5.683 5.905 1.00 94.12 98 SER A C 1
ATOM 743 O O . SER A 1 98 ? -16.354 5.927 6.219 1.00 94.12 98 SER A O 1
ATOM 745 N N . ASP A 1 99 ? -14.734 4.440 5.773 1.00 94.50 99 ASP A N 1
ATOM 746 C CA . ASP A 1 99 ? -15.583 3.244 5.851 1.00 94.50 99 ASP A CA 1
ATOM 747 C C . ASP A 1 99 ? -15.027 2.139 6.760 1.00 94.50 99 ASP A C 1
ATOM 749 O O . ASP A 1 99 ? -15.663 1.104 6.943 1.00 94.50 99 ASP A O 1
ATOM 753 N N . GLY A 1 100 ? -13.850 2.344 7.353 1.00 94.00 100 GLY A N 1
ATOM 754 C CA . GLY A 1 100 ? -13.238 1.388 8.266 1.00 94.00 100 GLY A CA 1
ATOM 755 C C . GLY A 1 100 ? -12.668 0.139 7.591 1.00 94.00 100 GLY A C 1
ATOM 756 O O . GLY A 1 100 ? -12.275 -0.787 8.303 1.00 94.00 100 GLY A O 1
ATOM 757 N N . GLN A 1 101 ? -12.598 0.087 6.256 1.00 95.12 101 GLN A N 1
ATOM 758 C CA . GLN A 1 101 ? -12.068 -1.073 5.541 1.00 95.12 101 GLN A CA 1
ATOM 759 C C . GLN A 1 101 ? -10.548 -1.202 5.741 1.00 95.12 101 GLN A C 1
ATOM 761 O O . GLN A 1 101 ? -9.817 -0.208 5.768 1.00 95.12 101 GLN A O 1
ATOM 766 N N . GLY A 1 102 ? -10.077 -2.439 5.922 1.00 95.00 102 GLY A N 1
ATOM 767 C CA . GLY A 1 102 ? -8.662 -2.758 6.115 1.00 95.00 102 GLY A CA 1
ATOM 768 C C . GLY A 1 102 ? -7.899 -2.861 4.795 1.00 95.00 102 GLY A C 1
ATOM 769 O O . GLY A 1 102 ? -8.384 -3.474 3.848 1.00 95.00 102 GLY A O 1
ATOM 770 N N . PHE A 1 103 ? -6.691 -2.303 4.765 1.00 96.75 103 PHE A N 1
ATOM 771 C CA . PHE A 1 103 ? -5.797 -2.290 3.611 1.00 96.75 103 PHE A CA 1
ATOM 772 C C . PHE A 1 103 ? -4.355 -2.582 4.017 1.00 96.75 103 PHE A C 1
ATOM 774 O O . PHE A 1 103 ? -3.951 -2.398 5.169 1.00 96.75 103 PHE A O 1
ATOM 781 N N . VAL A 1 104 ? -3.569 -2.987 3.024 1.00 96.56 104 VAL A N 1
ATOM 782 C CA . VAL A 1 104 ? -2.112 -2.977 3.090 1.00 96.56 104 VAL A CA 1
ATOM 783 C C . VAL A 1 104 ? -1.616 -1.841 2.211 1.00 96.56 104 VAL A C 1
ATOM 785 O O . VAL A 1 104 ? -1.906 -1.823 1.020 1.00 96.56 104 VAL A O 1
ATOM 788 N N . ILE A 1 105 ? -0.885 -0.896 2.795 1.00 95.38 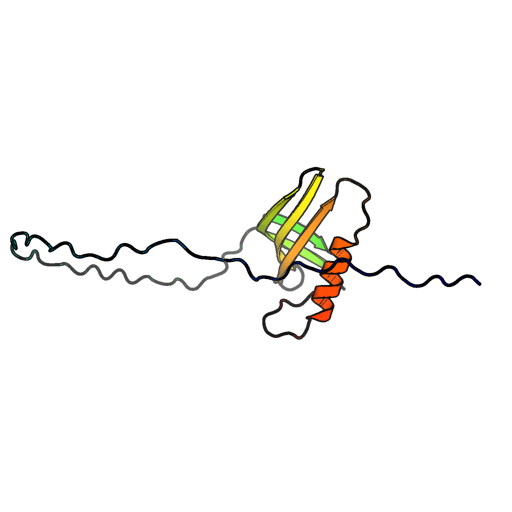105 ILE A N 1
ATOM 789 C CA . ILE A 1 105 ? -0.277 0.214 2.054 1.00 95.38 105 ILE A CA 1
ATOM 790 C C . ILE A 1 105 ? 1.213 -0.056 1.959 1.00 95.38 105 ILE A C 1
ATOM 792 O O . ILE A 1 105 ? 1.877 -0.163 2.989 1.00 95.38 105 ILE A O 1
ATOM 796 N N . LYS A 1 106 ? 1.724 -0.164 0.734 1.00 94.00 106 LYS A N 1
ATOM 797 C CA . LYS A 1 106 ? 3.151 -0.261 0.448 1.00 94.00 106 LYS A CA 1
ATOM 798 C C . LYS A 1 106 ? 3.655 1.109 0.012 1.00 94.00 106 LYS A C 1
ATOM 800 O O . LYS A 1 106 ? 3.149 1.664 -0.957 1.00 94.00 106 LYS A O 1
ATOM 805 N N . ASP A 1 107 ? 4.612 1.640 0.752 1.00 90.06 107 ASP A N 1
ATOM 806 C CA . ASP A 1 107 ? 5.210 2.950 0.524 1.00 90.06 107 ASP A CA 1
ATOM 807 C C . ASP A 1 107 ? 6.708 2.793 0.243 1.00 90.06 107 ASP A C 1
ATOM 809 O O . ASP A 1 107 ? 7.367 1.899 0.789 1.00 90.06 107 ASP A O 1
ATOM 813 N N . HIS A 1 108 ? 7.234 3.646 -0.629 1.00 86.94 108 HIS A N 1
ATOM 814 C CA . HIS A 1 108 ? 8.618 3.630 -1.081 1.00 86.94 108 HIS A CA 1
ATOM 815 C C . HIS A 1 108 ? 9.234 5.002 -0.827 1.00 86.94 108 HIS A C 1
ATOM 817 O O . HIS A 1 108 ? 8.713 6.012 -1.290 1.00 86.94 108 HIS A O 1
ATOM 823 N N . TRP A 1 109 ? 10.374 5.050 -0.137 1.00 83.56 109 TRP A N 1
ATOM 824 C CA . TRP A 1 109 ? 11.187 6.266 -0.093 1.00 83.56 109 TRP A CA 1
ATOM 825 C C . TRP A 1 109 ? 12.404 6.087 -0.989 1.00 83.56 109 TRP A C 1
ATOM 827 O O . TRP A 1 109 ? 13.098 5.070 -0.919 1.00 83.56 109 TRP A O 1
ATOM 837 N N . VAL A 1 110 ? 12.675 7.087 -1.821 1.00 74.75 110 VAL A N 1
ATOM 838 C CA . VAL A 1 110 ? 13.856 7.147 -2.682 1.00 74.75 110 VAL A CA 1
ATOM 839 C C . VAL A 1 110 ? 14.490 8.521 -2.467 1.00 74.75 110 VAL A C 1
ATOM 841 O O . VAL A 1 110 ? 13.872 9.541 -2.744 1.00 74.75 110 VAL A O 1
ATOM 844 N N . LEU A 1 111 ? 15.710 8.565 -1.920 1.00 60.88 111 LEU A N 1
ATOM 845 C CA . LEU A 1 111 ? 16.428 9.825 -1.653 1.00 60.88 111 LEU A CA 1
ATOM 846 C C . LEU A 1 111 ? 17.002 10.509 -2.913 1.00 60.88 111 LEU A C 1
ATOM 848 O O . LEU A 1 111 ? 17.622 11.562 -2.794 1.00 60.88 111 LEU A O 1
ATOM 852 N N . TRP A 1 112 ? 16.821 9.931 -4.102 1.00 59.34 112 TRP A N 1
ATOM 853 C CA . TRP A 1 112 ? 17.402 10.411 -5.358 1.00 59.34 112 TRP A CA 1
ATOM 854 C C . TRP A 1 112 ? 16.388 10.266 -6.489 1.00 59.34 112 TRP A C 1
ATOM 856 O O . TRP A 1 112 ? 15.719 9.239 -6.541 1.00 59.34 112 TRP A O 1
ATOM 866 N N . ASP A 1 113 ? 16.316 11.250 -7.390 1.00 57.59 113 ASP A N 1
ATOM 867 C CA . ASP A 1 113 ? 15.495 11.200 -8.608 1.00 57.59 113 ASP A CA 1
ATOM 868 C C . ASP A 1 113 ? 15.926 10.008 -9.468 1.00 57.59 113 ASP A C 1
ATOM 870 O O . ASP A 1 113 ? 16.891 10.061 -10.233 1.00 57.59 113 ASP A O 1
ATOM 874 N N . VAL A 1 114 ? 15.255 8.885 -9.272 1.00 57.19 114 VAL A N 1
ATOM 875 C CA . VAL A 1 114 ? 15.447 7.657 -10.028 1.00 57.19 114 VAL A CA 1
ATOM 876 C C . VAL A 1 114 ? 14.068 7.306 -10.526 1.00 57.19 114 VAL A C 1
ATOM 878 O O . VAL A 1 114 ? 13.125 7.288 -9.741 1.00 57.19 114 VAL A O 1
ATOM 881 N N . ASP A 1 115 ? 13.979 7.055 -11.826 1.00 61.47 115 ASP A N 1
ATOM 882 C CA . ASP A 1 115 ? 12.736 6.720 -12.495 1.00 61.47 115 ASP A CA 1
ATOM 883 C C . ASP A 1 115 ? 11.965 5.648 -11.703 1.00 61.47 115 ASP A C 1
ATOM 885 O O . ASP A 1 115 ? 12.502 4.574 -11.415 1.00 61.47 115 ASP A O 1
ATOM 889 N N . ASP A 1 116 ? 10.698 5.931 -11.380 1.00 72.88 116 ASP A N 1
ATOM 890 C CA . ASP A 1 116 ? 9.759 5.074 -10.630 1.00 72.88 116 ASP A CA 1
ATOM 891 C C . ASP A 1 116 ? 9.391 3.765 -11.367 1.00 72.88 116 ASP A C 1
ATOM 893 O O . ASP A 1 116 ? 8.340 3.165 -11.137 1.00 72.88 116 ASP A O 1
ATOM 897 N N . VAL A 1 117 ? 10.241 3.296 -12.283 1.00 78.38 117 VAL A N 1
ATOM 898 C CA . VAL A 1 117 ? 10.031 2.118 -13.133 1.00 78.38 117 VAL A CA 1
ATOM 899 C C . VAL A 1 117 ? 9.724 0.881 -12.294 1.00 78.38 117 VAL A C 1
ATOM 901 O O . VAL A 1 117 ? 8.840 0.112 -12.658 1.00 78.38 117 VAL A O 1
ATOM 904 N N . ASP A 1 118 ? 10.390 0.708 -11.151 1.00 79.19 118 ASP A N 1
ATOM 905 C CA . ASP A 1 118 ? 10.153 -0.436 -10.265 1.00 79.19 118 ASP A CA 1
ATOM 906 C C . ASP A 1 118 ? 8.743 -0.401 -9.649 1.00 79.19 118 ASP A C 1
ATOM 908 O O . ASP A 1 118 ? 8.043 -1.416 -9.645 1.00 79.19 118 ASP A O 1
ATOM 912 N N . VAL A 1 119 ? 8.292 0.775 -9.198 1.00 83.06 119 VAL A N 1
ATOM 913 C CA . VAL A 1 119 ? 6.943 0.971 -8.638 1.00 83.06 119 VAL A CA 1
ATOM 914 C C . VAL A 1 119 ? 5.885 0.789 -9.728 1.00 83.06 119 VAL A C 1
ATOM 916 O O . VAL A 1 119 ? 4.870 0.123 -9.518 1.00 83.06 119 VAL A O 1
ATOM 919 N N . LEU A 1 120 ? 6.135 1.323 -10.927 1.00 86.00 120 LEU A N 1
ATOM 920 C CA . LEU A 1 120 ? 5.246 1.161 -12.076 1.00 86.00 120 LEU A CA 1
ATOM 921 C C . LEU A 1 120 ? 5.127 -0.304 -12.504 1.00 86.00 120 LEU A C 1
ATOM 923 O O . LEU A 1 120 ? 4.016 -0.766 -12.758 1.00 86.00 120 LEU A O 1
ATOM 927 N N . ASN A 1 121 ? 6.234 -1.048 -12.542 1.00 88.75 121 ASN A N 1
ATOM 928 C CA . ASN A 1 121 ? 6.233 -2.474 -12.869 1.00 88.75 121 ASN A CA 1
ATOM 929 C C . ASN A 1 121 ? 5.409 -3.284 -11.861 1.00 88.75 121 ASN A C 1
ATOM 931 O O . ASN A 1 121 ? 4.629 -4.149 -12.262 1.00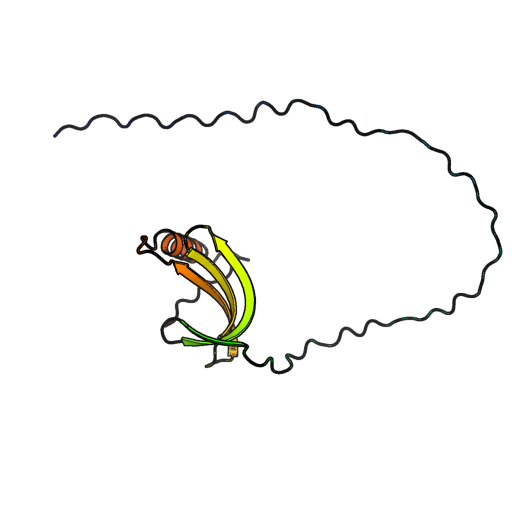 88.75 121 ASN A O 1
ATOM 935 N N . GLU A 1 122 ? 5.535 -2.987 -10.566 1.00 89.06 122 GLU A N 1
ATOM 936 C CA . GLU A 1 122 ? 4.733 -3.635 -9.527 1.00 89.06 122 GLU A CA 1
ATOM 937 C C . GLU A 1 122 ? 3.237 -3.352 -9.705 1.00 89.06 122 GLU A C 1
ATOM 939 O O . GLU A 1 122 ? 2.424 -4.277 -9.695 1.00 89.06 122 GLU A O 1
ATOM 944 N N . ILE A 1 123 ? 2.872 -2.091 -9.947 1.00 90.69 123 ILE A N 1
ATOM 945 C CA . ILE A 1 123 ? 1.486 -1.697 -10.215 1.00 90.69 123 ILE A CA 1
ATOM 946 C C . ILE A 1 123 ? 0.949 -2.415 -11.462 1.00 90.69 123 ILE A C 1
ATOM 948 O O . ILE A 1 123 ? -0.161 -2.948 -11.433 1.00 90.69 123 ILE A O 1
ATOM 952 N N . MET A 1 124 ? 1.723 -2.467 -12.551 1.00 92.50 124 MET A N 1
ATOM 953 C CA . MET A 1 124 ? 1.326 -3.159 -13.784 1.00 92.50 124 MET A CA 1
ATOM 954 C C . MET A 1 124 ? 1.117 -4.657 -13.555 1.00 92.50 124 MET A C 1
ATOM 956 O O . MET A 1 124 ? 0.124 -5.211 -14.028 1.00 92.50 124 MET A O 1
ATOM 960 N N . MET A 1 125 ? 2.010 -5.302 -12.801 1.00 94.50 125 MET A N 1
ATOM 961 C CA . MET A 1 125 ? 1.883 -6.715 -12.446 1.00 94.50 125 MET A CA 1
ATOM 962 C C . MET A 1 125 ? 0.613 -6.969 -11.627 1.00 94.50 125 MET A C 1
ATOM 964 O O . MET A 1 125 ? -0.137 -7.886 -11.947 1.00 94.50 125 MET A O 1
ATOM 968 N N . MET A 1 126 ? 0.334 -6.141 -10.618 1.00 94.56 126 MET A N 1
ATOM 969 C CA . MET A 1 126 ? -0.865 -6.284 -9.788 1.00 94.56 126 MET A CA 1
ATOM 970 C C . MET A 1 126 ? -2.152 -6.118 -10.605 1.00 94.56 126 MET A C 1
ATOM 972 O O . MET A 1 126 ? -3.072 -6.918 -10.464 1.00 94.56 126 MET A O 1
ATOM 976 N N . LYS A 1 127 ? -2.201 -5.143 -11.525 1.00 93.94 127 LYS A N 1
ATOM 977 C CA . LYS A 1 127 ? -3.345 -4.972 -12.440 1.00 93.94 127 LYS A CA 1
ATOM 978 C C . LYS A 1 127 ? -3.540 -6.175 -13.359 1.00 93.94 127 LYS A C 1
ATOM 980 O O . LYS A 1 127 ? -4.671 -6.577 -13.604 1.00 93.94 127 LYS A O 1
ATOM 985 N N . ALA A 1 128 ? -2.451 -6.769 -13.845 1.00 95.06 128 ALA A N 1
ATOM 986 C CA . ALA A 1 128 ? -2.518 -7.966 -14.679 1.00 95.06 128 ALA A CA 1
ATOM 987 C C . ALA A 1 128 ? -3.045 -9.204 -13.923 1.00 95.06 128 ALA A C 1
ATOM 989 O O . ALA A 1 128 ? -3.404 -10.192 -14.563 1.00 95.06 128 ALA A O 1
ATOM 990 N N . MET A 1 129 ? -3.102 -9.162 -12.585 1.00 95.38 129 MET A N 1
ATOM 991 C CA . MET A 1 129 ? -3.497 -10.279 -11.723 1.00 95.38 129 MET A CA 1
ATOM 992 C C . MET A 1 129 ? -4.810 -10.053 -10.943 1.00 95.38 129 MET A C 1
ATOM 994 O O . MET A 1 129 ? -5.136 -10.888 -10.101 1.00 95.38 129 MET A O 1
ATOM 998 N N . ASP A 1 130 ? -5.576 -8.985 -11.210 1.00 93.06 130 ASP A N 1
ATOM 999 C CA . ASP A 1 130 ? -6.724 -8.535 -10.381 1.00 93.06 130 ASP A CA 1
ATOM 1000 C C . ASP A 1 130 ? -7.851 -9.580 -10.179 1.00 93.06 130 ASP A C 1
ATOM 1002 O O . ASP A 1 130 ? -8.628 -9.509 -9.219 1.00 93.06 130 ASP A O 1
ATOM 1006 N N . ASP A 1 131 ? -7.903 -10.606 -11.031 1.00 93.19 131 ASP A N 1
ATOM 1007 C CA . ASP A 1 131 ? -8.910 -11.673 -10.990 1.00 93.19 131 ASP A CA 1
ATOM 1008 C C . ASP A 1 131 ? -8.348 -13.062 -10.648 1.00 93.19 131 ASP A C 1
ATOM 1010 O O . ASP A 1 131 ? -9.070 -14.061 -10.706 1.00 93.19 131 ASP A O 1
ATOM 1014 N N . ILE A 1 132 ? -7.068 -13.161 -10.279 1.00 96.12 132 ILE A N 1
ATOM 1015 C CA . ILE A 1 132 ? -6.464 -14.445 -9.909 1.00 96.12 132 ILE A CA 1
ATOM 1016 C C . ILE A 1 132 ? -6.845 -14.791 -8.459 1.00 96.12 132 ILE A C 1
ATOM 1018 O O . ILE A 1 132 ? -6.488 -14.052 -7.536 1.00 96.12 132 ILE A O 1
ATOM 1022 N N . PRO A 1 133 ? -7.519 -15.934 -8.204 1.00 96.12 133 PRO A N 1
ATOM 1023 C CA . PRO A 1 133 ? -7.872 -16.341 -6.849 1.00 96.12 133 PRO A CA 1
ATOM 1024 C C . PRO A 1 133 ? -6.640 -16.441 -5.946 1.00 96.12 133 PRO A C 1
ATOM 1026 O O . PRO A 1 133 ? -5.670 -17.123 -6.270 1.00 96.12 133 PRO A O 1
ATOM 1029 N N . GLY A 1 134 ? -6.698 -15.775 -4.794 1.00 94.81 134 GLY A N 1
ATOM 1030 C CA . GLY A 1 134 ? -5.600 -15.738 -3.825 1.00 94.81 134 GLY A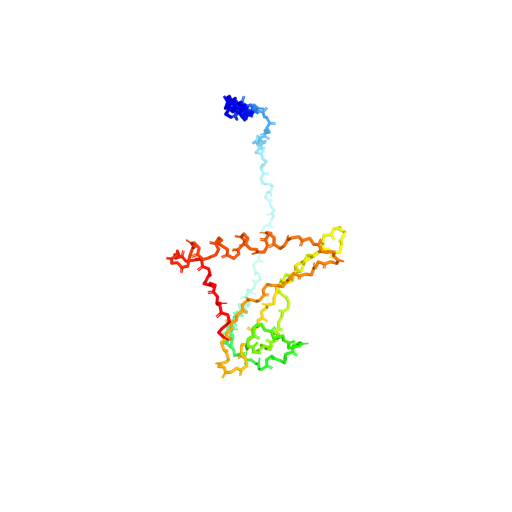 CA 1
ATOM 1031 C C . GLY A 1 134 ? -4.597 -14.598 -4.028 1.00 94.81 134 GLY A C 1
ATOM 1032 O O . GLY A 1 134 ? -3.772 -14.385 -3.141 1.00 94.81 134 GLY A O 1
ATOM 1033 N N . VAL A 1 135 ? -4.683 -13.832 -5.122 1.00 94.81 135 VAL A N 1
ATOM 1034 C CA . VAL A 1 135 ? -3.906 -12.597 -5.296 1.00 94.81 135 VAL A CA 1
ATOM 1035 C C . VAL A 1 135 ? -4.670 -11.418 -4.674 1.00 94.81 135 VAL A C 1
ATOM 1037 O O . VAL A 1 135 ? -5.873 -11.278 -4.906 1.00 94.81 135 VAL A O 1
ATOM 1040 N N . PRO A 1 136 ? -4.020 -10.568 -3.855 1.00 94.19 136 PRO A N 1
ATOM 1041 C CA . PRO A 1 136 ? -4.648 -9.354 -3.346 1.00 94.19 136 PRO A CA 1
ATOM 1042 C C . PRO A 1 136 ? -5.049 -8.401 -4.477 1.00 94.19 136 PRO A C 1
ATOM 1044 O O . PRO A 1 136 ? -4.289 -8.196 -5.419 1.00 94.19 136 PRO A O 1
ATOM 1047 N N . LYS A 1 137 ? -6.216 -7.768 -4.351 1.00 94.75 137 LYS A N 1
ATOM 1048 C CA . LYS A 1 137 ? -6.666 -6.741 -5.298 1.00 94.75 137 LYS A CA 1
ATOM 1049 C C . LYS A 1 137 ? -5.902 -5.438 -5.100 1.00 94.75 137 LYS A C 1
ATOM 1051 O O . LYS A 1 137 ? -5.653 -5.027 -3.964 1.00 94.75 137 LYS A O 1
ATOM 1056 N N . LEU A 1 138 ? -5.567 -4.778 -6.205 1.00 93.69 138 LEU A N 1
ATOM 1057 C CA . LEU A 1 138 ? -5.014 -3.429 -6.177 1.00 93.69 138 LEU A CA 1
ATOM 1058 C C . LEU A 1 138 ? -6.157 -2.416 -6.061 1.00 93.69 138 LEU A C 1
ATOM 1060 O O . LEU A 1 138 ? -6.994 -2.326 -6.952 1.00 93.69 138 LEU A O 1
ATOM 1064 N N . GLU A 1 139 ? -6.170 -1.627 -4.990 1.00 90.75 139 GLU A N 1
ATOM 1065 C CA . GLU A 1 139 ? -7.123 -0.524 -4.846 1.00 90.75 139 GLU A CA 1
ATOM 1066 C C . GLU A 1 139 ? -6.518 0.757 -5.433 1.00 90.75 139 GLU A C 1
ATOM 1068 O O . GLU A 1 139 ? -5.569 1.326 -4.886 1.00 90.75 139 GLU A O 1
ATOM 1073 N N . GLU A 1 140 ? -7.079 1.243 -6.540 1.00 78.44 140 GLU A N 1
ATOM 1074 C CA . GLU A 1 140 ? -6.772 2.580 -7.043 1.00 78.44 140 GLU A CA 1
ATOM 1075 C C . GLU A 1 140 ? -7.533 3.607 -6.195 1.00 78.44 140 GLU A C 1
ATOM 1077 O O . GLU A 1 140 ? -8.765 3.646 -6.192 1.00 78.44 140 GLU A O 1
ATOM 1082 N N . GLY A 1 141 ? -6.815 4.443 -5.440 1.00 64.19 141 GLY A N 1
ATOM 1083 C CA . GLY A 1 141 ? -7.452 5.506 -4.665 1.00 64.19 141 GLY A CA 1
ATOM 1084 C C . GLY A 1 141 ? -8.173 6.479 -5.602 1.00 64.19 141 GLY A C 1
ATOM 1085 O O . GLY A 1 141 ? -7.500 7.218 -6.317 1.00 64.19 141 GLY A O 1
ATOM 1086 N N . ARG A 1 142 ? -9.511 6.445 -5.604 1.00 50.53 142 ARG A N 1
ATOM 1087 C CA . ARG A 1 142 ? -10.381 7.374 -6.348 1.00 50.53 142 ARG A CA 1
ATOM 1088 C C . ARG A 1 142 ? -10.192 8.822 -5.904 1.00 50.53 142 ARG A C 1
ATOM 1090 O O . ARG A 1 142 ? -9.858 9.034 -4.717 1.00 50.53 142 ARG A O 1
#

Sequence (142 aa):
MHSGPPSPLPLLPSLSSLSSEEAWPDARTTPAQLPIKDPLPATASTTTLLVEPYHPLSQEPLGKIQVNNNKYDILKVMFSSTSLVGRGTVCYQARRTSDGQGFVIKDHWVLWDVDDVDVLNEIMMMKAMDDIPGVPKLEEGR

Secondary structure (DSSP, 8-state):
---PPPPPPPPPPPS--------------PPP-PPP-PPPP-----------------PPPSEEEEETTEEEEEEEEEEEEEETTTEEEEEEEEEETTT--EEEEEEEEESS---THHHHHHHHHHHHTTTSTTSPPP----

Organism: NCBI:txid48587

Radius of gyration: 28.61 Å; chains: 1; bounding box: 43×62×85 Å

Foldseek 3Di:
DDDDDDDDDDDDDDPPDDDDDDDDDDDDDDDDDDDDDDDDDDPDPPPPPPPPDPDPPPQQAPDWDDDPNWIKGFRDWPDKDDDPQFKIKTWTFIATPPPRDTDIDIDITHPDPDPCVVVVVVVVVLVVCQPPPPRDHDDDDD

pLDDT: mean 71.27, std 22.42, range [34.59, 97.38]

InterPro domains:
  IPR040976 Fungal-type protein kinase [PF17667] (66-137)